Protein AF-A0A285CPP8-F1 (afdb_monomer_lite)

Radius of gyration: 17.93 Å; chains: 1; bounding box: 40×37×64 Å

pLDDT: mean 86.86, std 16.46, range [40.28, 98.25]

Sequence (135 aa):
MEEDVRELINNEVDRDDQKAIPIFYYVGHKFNDRVFVVVDMAEEKTLDVMVCDPLAIAPKTGEIVMGTLLPLGDELYFPIMDFYHFDFEAREELARYFHYYYDKYSKSSNVHETFIHVLSSMLQIERLAQRISKQ

Foldseek 3Di:
DVVVVVVVVVVVVPDDPPVQAKFKWAFAADPDQFWGWIAGLAPRDIAIEGEPDPPAGRDDHRWMWIFGWDDPDPRYIYGPDHIHTQDSQLSVVLSVCQVVLLVVAVVPDDPNRSRVSSVVVSVVSSVVSVVVVVD

Structure (mmCIF, N/CA/C/O backbone):
data_AF-A0A285CPP8-F1
#
_entry.id   AF-A0A285CPP8-F1
#
loop_
_atom_site.group_PDB
_atom_site.id
_atom_site.type_symbol
_atom_site.label_atom_id
_atom_site.label_alt_id
_atom_site.label_comp_id
_atom_site.label_asym_id
_atom_site.label_entity_id
_atom_site.label_seq_id
_atom_site.pdbx_PDB_ins_code
_a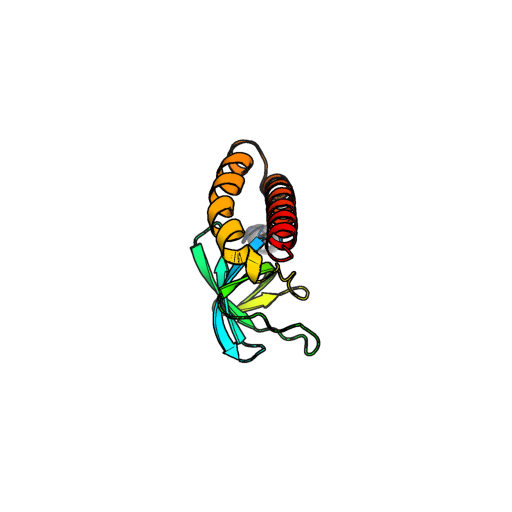tom_site.Cartn_x
_atom_site.Cartn_y
_ato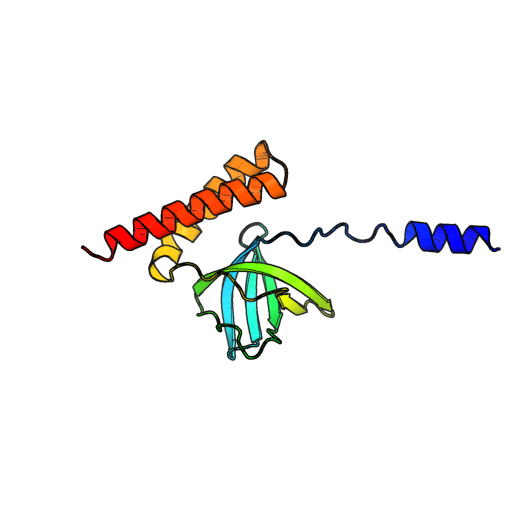m_site.Cartn_z
_atom_site.occupancy
_atom_site.B_iso_or_equiv
_atom_site.auth_seq_id
_atom_site.auth_comp_id
_atom_site.auth_asym_id
_atom_site.auth_atom_id
_atom_site.pdbx_PDB_model_num
ATOM 1 N N . MET A 1 1 ? 24.396 14.292 -39.582 1.00 55.38 1 MET A N 1
ATOM 2 C CA . MET A 1 1 ? 24.839 12.997 -39.017 1.00 55.38 1 MET A CA 1
ATOM 3 C C . MET A 1 1 ? 25.134 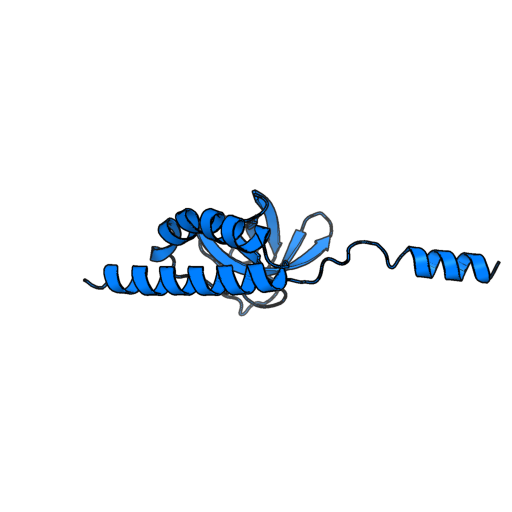13.070 -37.521 1.00 55.38 1 MET A C 1
ATOM 5 O O . MET A 1 1 ? 24.733 12.148 -36.835 1.00 55.38 1 MET A O 1
ATOM 9 N N . GLU A 1 2 ? 25.778 14.120 -36.984 1.00 53.62 2 GLU A N 1
ATOM 10 C CA . GLU A 1 2 ? 25.872 14.313 -35.514 1.00 53.62 2 GLU A CA 1
ATOM 11 C C . GLU A 1 2 ? 24.649 15.023 -34.898 1.00 53.62 2 GLU A C 1
ATOM 13 O O . GLU A 1 2 ? 24.369 14.835 -33.716 1.00 53.62 2 GLU A O 1
ATOM 18 N N . GLU A 1 3 ? 23.893 15.801 -35.683 1.00 53.34 3 GLU A N 1
ATO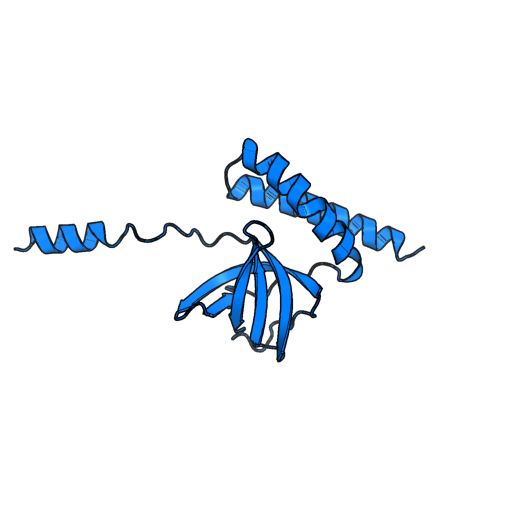M 19 C CA . GLU A 1 3 ? 22.649 16.441 -35.218 1.00 53.34 3 GLU A CA 1
ATOM 20 C C . GLU A 1 3 ? 21.510 15.431 -35.012 1.00 53.34 3 GLU A C 1
ATOM 22 O O . GLU A 1 3 ? 20.870 15.472 -33.966 1.00 53.34 3 GLU A O 1
ATOM 27 N N . ASP A 1 4 ? 21.352 14.441 -35.900 1.00 55.41 4 ASP A N 1
ATOM 28 C CA . ASP A 1 4 ? 20.319 13.395 -35.773 1.00 55.41 4 ASP A CA 1
ATOM 29 C C . ASP A 1 4 ? 20.501 12.520 -34.520 1.00 55.41 4 ASP A C 1
ATOM 31 O O . ASP A 1 4 ? 19.533 12.080 -33.906 1.00 55.41 4 ASP A O 1
ATOM 35 N N . VAL A 1 5 ? 21.750 12.279 -34.097 1.00 57.06 5 VAL A N 1
ATOM 36 C CA . VAL A 1 5 ? 22.047 11.493 -32.886 1.00 57.06 5 VAL A CA 1
ATOM 37 C C . VAL A 1 5 ? 21.725 12.296 -31.625 1.00 57.06 5 VAL A C 1
ATOM 39 O O . VAL A 1 5 ? 21.237 11.734 -30.650 1.00 57.06 5 VAL A O 1
ATOM 42 N N . ARG A 1 6 ? 21.943 13.617 -31.634 1.00 53.06 6 ARG A N 1
ATOM 43 C CA . ARG A 1 6 ? 21.563 14.493 -30.514 1.00 53.06 6 ARG A CA 1
ATOM 44 C C . ARG A 1 6 ? 20.052 14.680 -30.417 1.00 53.06 6 ARG A C 1
ATOM 46 O O . ARG A 1 6 ? 19.538 14.772 -29.308 1.00 53.06 6 ARG A O 1
ATOM 53 N N . GLU A 1 7 ? 19.349 14.694 -31.545 1.00 50.28 7 GLU A N 1
ATOM 54 C CA . GLU A 1 7 ? 17.887 14.752 -31.575 1.00 50.28 7 GLU A CA 1
ATOM 55 C C . GLU A 1 7 ? 17.260 13.430 -31.108 1.00 50.28 7 GLU A C 1
ATOM 57 O O . GLU A 1 7 ? 16.305 13.451 -30.341 1.00 50.28 7 GLU A O 1
ATOM 62 N N . LEU A 1 8 ? 17.849 12.277 -31.447 1.00 50.09 8 LEU A N 1
ATOM 63 C CA . LEU A 1 8 ? 17.436 10.973 -30.908 1.00 50.09 8 LEU A CA 1
ATOM 64 C C . LEU A 1 8 ? 17.716 10.838 -29.403 1.00 50.09 8 LEU A C 1
ATOM 66 O O . LEU A 1 8 ? 16.863 10.339 -28.677 1.00 50.09 8 LEU A O 1
ATOM 70 N N . ILE A 1 9 ? 18.858 11.336 -28.915 1.00 52.78 9 ILE A N 1
ATOM 71 C CA . ILE A 1 9 ? 19.171 11.340 -27.475 1.00 52.78 9 ILE A CA 1
ATOM 72 C C . ILE A 1 9 ? 18.224 12.275 -26.710 1.00 52.78 9 ILE A C 1
ATOM 74 O O . ILE A 1 9 ? 17.786 11.926 -25.621 1.00 52.78 9 ILE A O 1
ATOM 78 N N . ASN A 1 10 ? 17.862 13.431 -27.275 1.00 44.03 10 ASN A N 1
ATOM 79 C CA . ASN A 1 10 ? 16.925 14.358 -26.632 1.00 44.03 10 ASN A CA 1
ATOM 80 C C . ASN A 1 10 ? 15.457 13.905 -26.732 1.00 44.03 10 ASN A C 1
ATOM 82 O O . ASN A 1 10 ? 14.679 14.232 -25.843 1.00 44.03 10 ASN A O 1
ATOM 86 N N . ASN A 1 11 ? 15.088 13.124 -27.753 1.00 41.03 11 ASN A N 1
ATOM 87 C CA . ASN A 1 11 ? 13.739 12.567 -27.917 1.00 41.03 11 ASN A CA 1
ATOM 88 C C . ASN A 1 11 ? 13.535 11.218 -27.194 1.00 41.03 11 ASN A C 1
ATOM 90 O O . ASN A 1 11 ? 12.411 10.728 -27.130 1.00 41.03 11 ASN A O 1
ATOM 94 N N . GLU A 1 12 ? 14.586 10.606 -26.634 1.00 42.53 12 GLU A N 1
ATOM 95 C CA . GLU A 1 12 ? 14.459 9.451 -25.727 1.00 42.53 12 GLU A CA 1
ATOM 96 C C . GLU A 1 12 ? 14.316 9.842 -24.247 1.00 42.53 12 GLU A C 1
ATOM 98 O O . GLU A 1 12 ? 13.964 8.987 -23.431 1.00 42.53 12 GLU A O 1
ATOM 103 N N . VAL A 1 13 ? 14.515 11.121 -23.904 1.00 44.69 13 VAL A N 1
ATOM 104 C CA . VAL A 1 13 ? 14.235 11.688 -22.569 1.00 44.69 13 VAL A CA 1
ATOM 105 C C . VAL A 1 13 ? 12.809 12.259 -22.525 1.00 44.69 13 VAL A C 1
ATOM 107 O O . VAL A 1 13 ? 12.563 13.331 -21.988 1.00 44.69 13 VAL A O 1
ATOM 110 N N . ASP A 1 14 ? 11.864 11.539 -23.129 1.00 43.78 14 ASP A N 1
ATOM 111 C CA . ASP A 1 14 ? 10.422 11.785 -22.995 1.00 43.78 14 ASP A CA 1
ATOM 112 C C . ASP A 1 14 ? 9.654 10.450 -22.916 1.00 43.78 14 ASP A C 1
ATOM 114 O O . ASP A 1 14 ? 8.616 10.232 -23.538 1.00 43.78 14 ASP A O 1
ATOM 118 N N . ARG A 1 15 ? 10.226 9.491 -22.177 1.00 42.56 15 ARG A N 1
ATOM 119 C CA . ARG A 1 15 ? 9.543 8.261 -21.765 1.00 42.56 15 ARG A CA 1
ATOM 120 C C . ARG A 1 15 ? 9.361 8.307 -20.258 1.00 42.56 15 ARG A C 1
ATOM 122 O O . ARG A 1 15 ? 10.303 8.039 -19.520 1.00 42.56 15 ARG A O 1
ATOM 129 N N . ASP A 1 16 ? 8.145 8.654 -19.854 1.00 40.28 16 ASP A N 1
ATOM 130 C CA . ASP A 1 16 ? 7.642 8.597 -18.487 1.00 40.28 16 ASP A CA 1
ATOM 131 C C . ASP A 1 16 ? 8.435 9.425 -17.471 1.00 40.28 16 ASP A C 1
ATOM 133 O O . ASP A 1 16 ? 9.283 8.928 -16.731 1.00 40.28 16 ASP A O 1
ATOM 137 N N . ASP A 1 17 ? 8.017 10.680 -17.310 1.00 41.81 17 ASP A N 1
ATOM 138 C CA . ASP A 1 17 ? 8.177 11.445 -16.068 1.00 41.81 17 ASP A CA 1
ATOM 139 C C . ASP A 1 17 ? 7.315 10.799 -14.946 1.00 41.81 17 ASP A C 1
ATOM 141 O O . ASP A 1 17 ? 6.528 11.462 -14.268 1.00 41.81 17 ASP A O 1
ATOM 145 N N . GLN A 1 18 ? 7.434 9.473 -14.757 1.00 54.81 18 GLN A N 1
ATOM 146 C CA . GLN A 1 18 ? 7.005 8.740 -13.568 1.00 54.81 18 GLN A CA 1
ATOM 147 C C . GLN A 1 18 ? 7.903 9.216 -12.429 1.00 54.81 18 GLN A C 1
ATOM 149 O O . GLN A 1 18 ? 8.842 8.546 -11.993 1.00 54.81 18 GLN A O 1
ATOM 154 N N . LYS A 1 19 ? 7.640 10.434 -11.948 1.00 62.12 19 LYS A N 1
ATOM 155 C CA . LYS A 1 19 ? 8.183 10.888 -10.677 1.00 62.12 19 LYS A CA 1
ATOM 156 C C . LYS A 1 19 ? 7.822 9.816 -9.668 1.00 62.12 19 LYS A C 1
ATOM 158 O O . LYS A 1 19 ? 6.652 9.477 -9.520 1.00 62.12 19 LYS A O 1
ATOM 163 N N . ALA A 1 20 ? 8.846 9.273 -9.022 1.00 75.88 20 ALA A N 1
ATOM 164 C CA . ALA A 1 20 ? 8.731 8.211 -8.041 1.00 75.88 20 ALA A CA 1
ATOM 165 C C . ALA A 1 20 ? 7.971 8.742 -6.809 1.00 75.88 20 ALA A C 1
ATOM 167 O O . ALA A 1 20 ? 8.558 9.173 -5.816 1.00 75.88 20 ALA A O 1
ATOM 168 N N . ILE A 1 21 ? 6.647 8.798 -6.918 1.00 82.62 21 ILE A N 1
ATOM 169 C CA . ILE A 1 21 ? 5.734 9.322 -5.911 1.00 82.62 21 ILE A CA 1
ATOM 170 C C . ILE A 1 21 ? 5.251 8.136 -5.083 1.00 82.62 21 ILE A C 1
ATOM 172 O O . ILE A 1 21 ? 4.857 7.121 -5.660 1.00 82.62 21 ILE A O 1
ATOM 176 N N . PRO A 1 22 ? 5.283 8.225 -3.744 1.00 91.62 22 PRO A N 1
ATOM 177 C CA . PRO A 1 22 ? 4.699 7.178 -2.933 1.00 91.62 22 PRO A CA 1
ATOM 178 C C . PRO A 1 22 ? 3.194 7.109 -3.188 1.00 91.62 22 PRO A C 1
ATOM 180 O O . PRO A 1 22 ? 2.525 8.137 -3.280 1.00 91.62 22 PRO A O 1
ATOM 183 N N . ILE A 1 23 ? 2.659 5.901 -3.264 1.00 94.62 23 ILE A N 1
ATOM 184 C CA . ILE A 1 23 ? 1.221 5.662 -3.397 1.00 94.62 23 ILE A CA 1
ATOM 185 C C . ILE A 1 23 ? 0.777 4.616 -2.374 1.00 94.62 23 ILE A C 1
ATOM 187 O O . ILE A 1 23 ? 1.577 4.139 -1.561 1.00 94.62 23 ILE A O 1
ATOM 191 N N . PHE A 1 24 ? -0.518 4.319 -2.377 1.00 97.56 24 PHE A N 1
ATOM 192 C CA . PHE A 1 24 ? -1.158 3.414 -1.433 1.00 97.56 24 PHE A CA 1
ATOM 193 C C . PHE A 1 24 ? -1.492 2.110 -2.133 1.00 97.56 24 PHE A C 1
ATOM 195 O O . PHE A 1 24 ? -2.035 2.106 -3.238 1.00 97.56 24 PHE A O 1
ATOM 202 N N . TYR A 1 25 ? -1.193 1.016 -1.456 1.00 97.75 25 TYR A N 1
ATOM 203 C CA . TYR A 1 25 ? -1.321 -0.316 -1.996 1.00 97.75 25 TYR A CA 1
ATOM 204 C C . TYR A 1 25 ? -2.120 -1.202 -1.056 1.00 97.75 25 TYR A C 1
ATOM 206 O O . TYR A 1 25 ? -1.885 -1.213 0.151 1.00 97.75 25 TYR A O 1
ATOM 214 N N . TYR A 1 26 ? -3.005 -2.010 -1.623 1.00 98.06 26 TYR A N 1
ATOM 215 C CA . TYR A 1 26 ? -3.605 -3.146 -0.941 1.00 98.06 26 TYR A CA 1
ATOM 216 C C . TYR A 1 26 ? -2.796 -4.414 -1.234 1.00 98.06 26 TYR A C 1
ATOM 218 O O . TYR A 1 26 ? -2.525 -4.730 -2.391 1.00 98.06 26 TYR A O 1
ATOM 226 N N . VAL A 1 27 ? -2.414 -5.164 -0.204 1.00 97.81 27 VAL A N 1
ATOM 227 C CA . VAL A 1 27 ? -1.619 -6.392 -0.346 1.00 97.81 27 VAL A CA 1
ATOM 228 C C . VAL A 1 27 ? -2.558 -7.557 -0.649 1.00 97.81 27 VAL A C 1
ATOM 230 O O . VAL A 1 27 ? -3.185 -8.120 0.249 1.00 97.81 27 VAL A O 1
ATOM 233 N N . GLY A 1 28 ? -2.676 -7.920 -1.926 1.00 95.62 28 GLY A N 1
ATOM 234 C CA . GLY A 1 28 ? -3.681 -8.876 -2.397 1.00 95.62 28 GLY A CA 1
ATOM 235 C C . GLY A 1 28 ? -3.292 -10.339 -2.205 1.00 95.62 28 GLY A C 1
ATOM 236 O O . GLY A 1 28 ? -4.072 -11.131 -1.678 1.00 95.62 28 GLY A O 1
ATOM 237 N N . HIS A 1 29 ? -2.083 -10.715 -2.616 1.00 94.31 29 HIS A N 1
ATOM 238 C CA . HIS A 1 29 ? -1.601 -12.093 -2.522 1.00 94.31 29 HIS A CA 1
ATOM 239 C C . HIS A 1 29 ? -0.128 -12.125 -2.131 1.00 94.31 29 HIS A C 1
ATOM 241 O O . HIS A 1 29 ? 0.648 -11.282 -2.560 1.00 94.31 29 HIS A O 1
ATOM 247 N N . LYS A 1 30 ? 0.283 -13.126 -1.353 1.00 95.50 30 LYS A N 1
ATOM 248 C CA . LYS A 1 30 ? 1.667 -13.285 -0.902 1.00 95.50 30 LYS A CA 1
ATOM 249 C C . LYS A 1 30 ? 2.179 -14.666 -1.291 1.00 95.50 30 LYS A C 1
ATOM 251 O O . LYS A 1 30 ? 1.629 -15.667 -0.843 1.00 95.50 30 LYS A O 1
ATOM 256 N N . PHE A 1 31 ? 3.234 -14.721 -2.104 1.00 93.31 31 PHE A N 1
ATOM 257 C CA . PHE A 1 31 ? 3.895 -15.981 -2.460 1.00 93.31 31 PHE A CA 1
ATOM 258 C C . PHE A 1 31 ? 4.916 -16.384 -1.393 1.00 93.31 31 PHE A C 1
ATOM 260 O O . PHE A 1 31 ? 5.019 -17.554 -1.034 1.00 93.31 31 PHE A O 1
ATOM 267 N N . ASN A 1 32 ? 5.669 -15.407 -0.881 1.00 93.06 32 ASN A N 1
ATOM 268 C CA . ASN A 1 32 ? 6.558 -15.539 0.272 1.00 93.06 32 ASN A CA 1
ATOM 269 C C . ASN A 1 32 ? 6.819 -14.155 0.902 1.00 93.06 32 ASN A C 1
ATOM 271 O O . ASN A 1 32 ? 6.222 -13.161 0.501 1.00 93.06 32 ASN A O 1
ATOM 275 N N . ASP A 1 33 ? 7.708 -14.076 1.892 1.00 92.75 33 ASP A N 1
ATOM 276 C CA . ASP A 1 33 ? 8.019 -12.830 2.613 1.00 92.75 33 ASP A CA 1
ATOM 277 C C . ASP A 1 33 ? 8.623 -11.710 1.758 1.00 92.75 33 ASP A C 1
ATOM 279 O O . ASP A 1 33 ? 8.611 -10.557 2.173 1.00 92.75 33 ASP A O 1
ATOM 283 N N . ARG A 1 34 ? 9.121 -12.028 0.562 1.00 93.44 34 ARG A N 1
ATOM 284 C CA . ARG A 1 34 ? 9.785 -11.081 -0.339 1.00 93.44 34 ARG A CA 1
ATOM 285 C C . ARG A 1 34 ? 9.122 -10.952 -1.698 1.00 93.44 34 ARG A C 1
ATOM 287 O O . ARG A 1 34 ? 9.526 -10.087 -2.459 1.00 93.44 34 ARG A O 1
ATOM 294 N N . VAL A 1 35 ? 8.162 -11.812 -2.025 1.00 94.75 35 VAL A N 1
ATOM 295 C CA . VAL A 1 35 ? 7.481 -11.811 -3.322 1.00 94.75 35 VAL A CA 1
ATOM 296 C C . VAL A 1 35 ? 5.982 -11.851 -3.088 1.00 94.75 35 VAL A C 1
ATOM 298 O O . VAL A 1 35 ? 5.448 -12.815 -2.526 1.00 94.75 35 VAL A O 1
ATOM 301 N N . PHE A 1 36 ? 5.304 -10.791 -3.504 1.00 96.62 36 PHE A N 1
ATOM 302 C CA . PHE A 1 36 ? 3.876 -10.600 -3.288 1.00 96.62 36 PHE A CA 1
ATOM 303 C C . PHE A 1 36 ? 3.272 -9.693 -4.356 1.00 96.62 36 PHE A C 1
ATOM 305 O O . PHE A 1 36 ? 3.977 -9.019 -5.096 1.00 96.62 36 PHE A O 1
ATOM 312 N N . VAL A 1 37 ? 1.949 -9.707 -4.422 1.00 96.94 37 VAL A N 1
ATOM 313 C CA . VAL A 1 37 ? 1.130 -8.924 -5.336 1.00 96.94 37 VAL A CA 1
ATOM 314 C C . VAL A 1 37 ? 0.476 -7.806 -4.549 1.00 96.94 37 VAL A C 1
ATOM 316 O O . VAL A 1 37 ? -0.169 -8.055 -3.521 1.00 96.94 37 VAL A O 1
ATOM 319 N N . VAL A 1 38 ? 0.598 -6.590 -5.058 1.00 97.38 38 VAL A N 1
ATOM 320 C CA . VAL A 1 38 ? -0.125 -5.433 -4.541 1.00 97.38 38 VAL A CA 1
ATOM 321 C C . VAL A 1 38 ? -1.098 -4.887 -5.575 1.00 97.38 38 VAL A C 1
ATOM 323 O O . VAL A 1 38 ? -0.933 -5.096 -6.772 1.00 97.38 38 VAL A O 1
ATOM 326 N N . VAL A 1 39 ? -2.115 -4.177 -5.107 1.00 97.56 39 VAL A N 1
ATOM 327 C CA . VAL A 1 39 ? -3.051 -3.428 -5.943 1.00 97.56 39 VAL A CA 1
ATOM 328 C C . VAL A 1 39 ? -2.886 -1.954 -5.615 1.00 97.56 39 VAL A C 1
ATOM 330 O O . VAL A 1 39 ? -3.065 -1.567 -4.461 1.00 97.56 39 VAL A O 1
ATOM 333 N N . ASP A 1 40 ? -2.533 -1.147 -6.612 1.00 95.69 40 ASP A N 1
ATOM 334 C CA . ASP A 1 40 ? -2.615 0.310 -6.537 1.00 95.69 40 ASP A CA 1
ATOM 335 C C . ASP A 1 40 ? -4.059 0.697 -6.206 1.00 95.69 40 ASP A C 1
ATOM 337 O O . ASP A 1 40 ? -4.982 0.387 -6.955 1.00 95.69 40 ASP A O 1
ATOM 341 N N . MET A 1 41 ? -4.268 1.348 -5.065 1.00 96.56 41 MET A N 1
ATOM 342 C CA . MET A 1 41 ? -5.613 1.697 -4.617 1.00 96.56 41 MET A CA 1
ATOM 343 C C . MET A 1 41 ? -6.243 2.838 -5.422 1.00 96.56 41 MET A C 1
ATOM 345 O O . MET A 1 41 ? -7.460 2.982 -5.397 1.00 96.56 41 MET A O 1
ATOM 349 N N . ALA A 1 42 ? -5.455 3.676 -6.097 1.00 93.38 42 ALA A N 1
ATOM 350 C CA . ALA A 1 42 ? -5.973 4.765 -6.919 1.00 93.38 42 ALA A CA 1
ATOM 351 C C . ALA A 1 42 ? -6.370 4.284 -8.316 1.00 93.38 42 ALA A C 1
ATOM 353 O O . ALA A 1 42 ? -7.443 4.640 -8.799 1.00 93.38 42 ALA A O 1
ATOM 354 N N . GLU A 1 43 ? -5.517 3.477 -8.948 1.00 92.75 43 GLU A N 1
ATOM 355 C CA . GLU A 1 43 ? -5.713 3.031 -10.334 1.00 92.75 43 GLU A CA 1
ATOM 356 C C . GLU A 1 43 ? -6.283 1.612 -10.457 1.00 92.75 43 GLU A C 1
ATOM 358 O O . GLU A 1 43 ? -6.566 1.155 -11.562 1.00 92.75 43 GLU A O 1
ATOM 363 N N . GLU A 1 44 ? -6.424 0.893 -9.341 1.00 94.38 44 GLU A N 1
ATOM 364 C CA . GLU A 1 44 ? -6.822 -0.523 -9.289 1.00 94.38 44 GLU A CA 1
ATOM 365 C C . GLU A 1 44 ? -5.893 -1.447 -10.103 1.00 94.38 44 GLU A C 1
ATOM 367 O O . GLU A 1 44 ? -6.242 -2.572 -10.472 1.00 94.38 44 GLU A O 1
ATOM 372 N N . LYS A 1 45 ? -4.663 -0.989 -10.366 1.00 94.25 45 LYS A N 1
ATOM 373 C CA . LYS A 1 45 ? -3.653 -1.737 -11.110 1.00 94.25 45 LYS A CA 1
ATOM 374 C C . LYS A 1 45 ? -2.971 -2.755 -10.203 1.00 94.25 45 LYS A C 1
ATOM 376 O O . LYS A 1 45 ? -2.474 -2.423 -9.131 1.00 94.25 45 LYS A O 1
ATOM 381 N N . THR A 1 46 ? -2.907 -4.001 -10.657 1.00 96.19 46 THR A N 1
ATOM 382 C CA . THR A 1 46 ? -2.183 -5.072 -9.960 1.00 96.19 46 THR A CA 1
ATOM 383 C C . THR A 1 46 ? -0.704 -5.044 -10.339 1.00 96.19 46 THR A C 1
ATOM 385 O O . THR A 1 46 ? -0.387 -4.920 -11.520 1.00 96.19 46 THR A O 1
ATOM 388 N N . LEU A 1 47 ? 0.185 -5.149 -9.350 1.00 95.12 47 LEU A N 1
ATOM 389 C CA . LEU A 1 47 ? 1.637 -5.085 -9.517 1.00 95.12 47 LEU A CA 1
ATOM 390 C C . LEU A 1 47 ? 2.312 -6.238 -8.770 1.00 95.12 47 LEU A C 1
ATOM 392 O O . LEU A 1 47 ? 2.041 -6.463 -7.585 1.00 95.12 47 LEU A O 1
ATOM 396 N N . ASP A 1 48 ? 3.236 -6.916 -9.444 1.00 96.56 48 ASP A N 1
ATOM 397 C CA . ASP A 1 48 ? 4.115 -7.896 -8.815 1.00 96.56 48 ASP A CA 1
ATOM 398 C C . ASP A 1 48 ? 5.288 -7.181 -8.142 1.00 96.56 48 ASP A C 1
ATOM 400 O O . ASP A 1 48 ? 5.968 -6.351 -8.748 1.00 96.56 48 ASP A O 1
ATOM 404 N N . VAL A 1 49 ? 5.535 -7.499 -6.872 1.00 95.81 49 VAL A N 1
ATOM 405 C CA . VAL A 1 49 ? 6.550 -6.840 -6.048 1.00 95.81 49 VAL A CA 1
ATOM 406 C C . VAL A 1 49 ? 7.562 -7.851 -5.537 1.00 95.81 49 VAL A C 1
ATOM 408 O O . VAL A 1 49 ? 7.208 -8.866 -4.931 1.00 95.81 49 VAL A O 1
ATOM 411 N N . MET A 1 50 ? 8.839 -7.526 -5.733 1.00 95.00 50 MET A N 1
ATOM 412 C CA . MET A 1 50 ? 9.977 -8.218 -5.148 1.00 95.00 50 MET A CA 1
ATOM 413 C C . MET A 1 50 ? 10.745 -7.284 -4.208 1.00 95.00 50 MET A C 1
ATOM 415 O O . MET A 1 50 ? 11.240 -6.232 -4.604 1.00 95.00 50 MET A O 1
ATOM 419 N N . VAL A 1 51 ? 10.887 -7.697 -2.952 1.00 93.50 51 VAL A N 1
ATOM 420 C CA . VAL A 1 51 ? 11.640 -6.973 -1.927 1.00 93.50 51 VAL A CA 1
ATOM 421 C C . VAL A 1 51 ? 13.042 -7.559 -1.811 1.00 93.50 51 VAL A C 1
ATOM 423 O O . VAL A 1 51 ? 13.235 -8.708 -1.404 1.00 93.50 51 VAL A O 1
ATOM 426 N N . CYS A 1 52 ? 14.035 -6.755 -2.182 1.00 88.94 52 CYS A N 1
ATOM 427 C CA . CYS A 1 52 ? 15.442 -7.153 -2.162 1.00 88.94 52 CYS A CA 1
ATOM 428 C C . CYS A 1 52 ? 16.105 -6.945 -0.793 1.00 88.94 52 CYS A C 1
ATOM 430 O O . CYS A 1 52 ? 17.063 -7.650 -0.473 1.00 88.94 52 CYS A O 1
ATOM 432 N N . ASP A 1 53 ? 15.610 -5.996 0.008 1.00 89.19 53 ASP A N 1
ATOM 433 C CA . ASP A 1 53 ? 16.154 -5.704 1.334 1.00 89.19 53 ASP A CA 1
ATOM 434 C C . ASP A 1 53 ? 15.840 -6.856 2.311 1.00 89.19 53 ASP A C 1
ATOM 436 O O . ASP A 1 53 ? 14.669 -7.144 2.572 1.00 89.19 53 ASP A O 1
ATOM 440 N N . PRO A 1 54 ? 16.855 -7.548 2.864 1.00 87.31 54 PRO A N 1
ATOM 441 C CA . PRO A 1 54 ? 16.632 -8.632 3.812 1.00 87.31 54 PRO A CA 1
ATOM 442 C C . PRO A 1 54 ? 16.098 -8.173 5.176 1.00 87.31 54 PRO A C 1
ATOM 444 O O . PRO A 1 54 ? 15.665 -9.035 5.939 1.00 87.31 54 PRO A O 1
ATOM 447 N N . LEU A 1 55 ? 16.172 -6.877 5.497 1.00 90.81 55 LEU A N 1
ATOM 448 C CA . LEU A 1 55 ? 15.684 -6.295 6.749 1.00 90.81 55 LEU A CA 1
ATOM 449 C C . LEU A 1 55 ? 14.259 -5.739 6.641 1.00 90.81 55 LEU A C 1
ATOM 451 O O . LEU A 1 55 ? 13.691 -5.378 7.672 1.00 90.81 55 LEU A O 1
ATOM 455 N N . ALA A 1 56 ? 13.695 -5.683 5.432 1.00 91.69 56 ALA A N 1
ATOM 456 C CA . ALA A 1 56 ? 12.342 -5.196 5.212 1.00 91.69 56 ALA A CA 1
ATOM 457 C C . ALA A 1 56 ? 11.304 -6.068 5.925 1.00 91.69 56 ALA A C 1
ATOM 459 O O . ALA A 1 56 ? 11.411 -7.302 5.975 1.00 91.69 56 ALA A O 1
ATOM 460 N N . ILE A 1 57 ? 10.282 -5.417 6.469 1.00 93.56 57 ILE A N 1
ATOM 461 C CA . ILE A 1 57 ? 9.188 -6.093 7.149 1.00 93.56 57 ILE A CA 1
ATOM 462 C C . ILE A 1 57 ? 8.227 -6.624 6.088 1.00 93.56 57 ILE A C 1
ATOM 464 O O . ILE A 1 57 ? 7.647 -5.889 5.297 1.00 93.56 57 ILE A O 1
ATOM 468 N N . ALA A 1 58 ? 8.040 -7.941 6.064 1.00 91.56 58 ALA A N 1
ATOM 469 C CA . ALA A 1 58 ? 7.132 -8.541 5.102 1.00 91.56 58 ALA A CA 1
ATOM 470 C C . ALA A 1 58 ? 5.679 -8.135 5.408 1.00 91.56 58 ALA A C 1
ATOM 472 O O . ALA A 1 58 ? 5.215 -8.371 6.532 1.00 91.56 58 ALA A O 1
ATOM 473 N N . PRO A 1 59 ? 4.921 -7.620 4.423 1.00 95.12 59 PRO A N 1
ATOM 474 C CA . PRO A 1 59 ? 3.525 -7.293 4.641 1.00 95.12 59 PRO A CA 1
ATOM 475 C C . PRO A 1 59 ? 2.667 -8.541 4.868 1.00 95.12 59 PRO A C 1
ATOM 477 O O . PRO A 1 59 ? 3.050 -9.685 4.561 1.00 95.12 59 PRO A O 1
ATOM 480 N N . LYS A 1 60 ? 1.470 -8.309 5.402 1.00 95.75 60 LYS A N 1
ATOM 481 C CA . LYS A 1 60 ? 0.407 -9.302 5.564 1.00 95.75 60 LYS A CA 1
ATOM 482 C C . LYS A 1 60 ? -0.569 -9.217 4.396 1.00 95.75 60 LYS A C 1
ATOM 484 O O . LYS A 1 60 ? -0.916 -8.137 3.936 1.00 95.75 60 LYS A O 1
ATOM 489 N N . THR A 1 61 ? -1.091 -10.358 3.959 1.00 97.19 61 THR A N 1
ATOM 490 C CA . THR A 1 61 ? -2.223 -10.375 3.024 1.00 97.19 61 THR A CA 1
ATOM 491 C C . THR A 1 61 ? -3.414 -9.626 3.624 1.00 97.19 61 THR A C 1
ATOM 493 O O . THR A 1 61 ? -3.784 -9.866 4.773 1.00 97.19 61 THR A O 1
ATOM 496 N N . GLY A 1 62 ? -4.015 -8.734 2.842 1.00 96.88 62 GLY A N 1
ATOM 497 C CA . GLY A 1 62 ? -5.102 -7.853 3.257 1.00 96.88 62 GLY A CA 1
ATOM 498 C C . GLY A 1 62 ? -4.655 -6.537 3.897 1.00 96.88 62 GLY A C 1
ATOM 499 O O . GLY A 1 62 ? -5.506 -5.716 4.225 1.00 96.88 62 GLY A O 1
ATOM 500 N N . GLU A 1 63 ? -3.355 -6.329 4.099 1.00 97.56 63 GLU A N 1
ATOM 501 C CA . GLU A 1 63 ? -2.813 -5.084 4.639 1.00 97.56 63 GLU A CA 1
ATOM 502 C C . GLU A 1 63 ? -2.896 -3.939 3.624 1.00 97.56 63 GLU A C 1
ATOM 504 O O . GLU A 1 63 ? -2.857 -4.162 2.413 1.00 97.56 63 GLU A O 1
ATOM 509 N N . ILE A 1 64 ? -2.983 -2.709 4.130 1.00 98.25 64 ILE A N 1
ATOM 510 C CA . ILE A 1 64 ? -2.758 -1.505 3.333 1.00 98.25 64 ILE A CA 1
ATOM 511 C C . ILE A 1 64 ? -1.368 -0.985 3.671 1.00 98.25 64 ILE A C 1
ATOM 513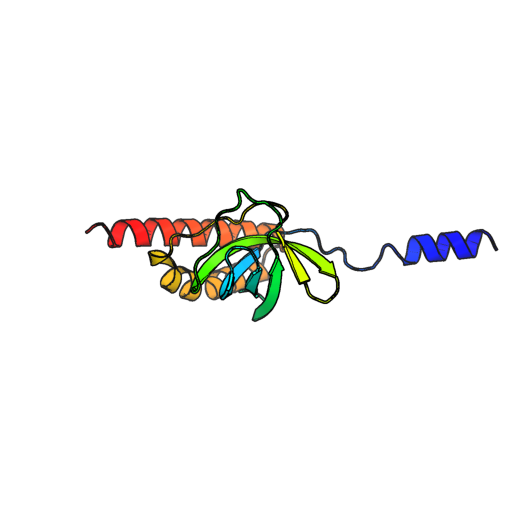 O O . ILE A 1 64 ? -1.040 -0.782 4.839 1.00 98.25 64 ILE A O 1
ATOM 517 N N . VAL A 1 65 ? -0.562 -0.759 2.643 1.00 97.81 65 VAL A N 1
ATOM 518 C CA . VAL A 1 65 ? 0.794 -0.234 2.772 1.00 97.81 65 VAL A CA 1
ATOM 519 C C . VAL A 1 65 ? 0.971 1.013 1.918 1.00 97.81 65 VAL A C 1
ATOM 521 O O . VAL A 1 65 ? 0.238 1.240 0.957 1.00 97.81 65 VAL A O 1
ATOM 524 N N . MET A 1 66 ? 1.951 1.840 2.261 1.00 96.75 66 MET A N 1
ATOM 525 C CA . MET A 1 66 ? 2.349 2.996 1.460 1.00 96.75 66 MET A CA 1
ATOM 526 C C . MET A 1 66 ? 3.829 2.903 1.126 1.00 96.75 66 MET A C 1
ATOM 528 O O . MET A 1 66 ? 4.652 2.580 1.980 1.00 96.75 66 MET A O 1
ATOM 532 N N . GLY A 1 67 ? 4.184 3.209 -0.116 1.00 95.31 67 GLY A N 1
ATOM 533 C CA . GLY A 1 67 ? 5.579 3.244 -0.530 1.00 95.31 67 GLY A CA 1
ATOM 534 C C . GLY A 1 67 ? 5.748 3.681 -1.971 1.00 95.31 67 GLY A C 1
ATOM 535 O O . GLY A 1 67 ? 4.778 3.908 -2.694 1.00 95.31 67 GLY A O 1
ATOM 536 N N . THR A 1 68 ? 7.002 3.785 -2.384 1.00 94.62 68 THR A N 1
ATOM 537 C CA . THR A 1 68 ? 7.366 4.085 -3.767 1.00 94.62 68 THR A CA 1
ATOM 538 C C . THR A 1 68 ? 7.942 2.834 -4.400 1.00 94.62 68 THR A C 1
ATOM 540 O O . THR A 1 68 ? 8.911 2.278 -3.882 1.00 94.62 68 THR A O 1
ATOM 543 N N . LEU A 1 69 ? 7.353 2.412 -5.515 1.00 93.19 69 LEU A N 1
ATOM 544 C CA . LEU A 1 69 ? 7.834 1.297 -6.317 1.00 93.19 69 LEU A CA 1
ATOM 545 C C . LEU A 1 69 ? 8.631 1.819 -7.514 1.00 93.19 69 LEU A C 1
ATOM 547 O O . LEU A 1 69 ? 8.278 2.836 -8.107 1.00 93.19 69 LEU A O 1
ATOM 551 N N . LEU A 1 70 ? 9.690 1.104 -7.874 1.00 91.25 70 LEU A N 1
ATOM 552 C CA . LEU A 1 70 ? 10.417 1.277 -9.124 1.00 91.25 70 LEU A CA 1
ATOM 553 C C . LEU A 1 70 ? 10.277 0.016 -9.978 1.00 91.25 70 LEU A C 1
ATOM 555 O O . LEU A 1 70 ? 10.262 -1.087 -9.428 1.00 91.25 70 LEU A O 1
ATOM 559 N N . PRO A 1 71 ? 10.192 0.149 -11.309 1.00 91.06 71 PRO A N 1
ATOM 560 C CA . PRO A 1 71 ? 10.182 -1.004 -12.196 1.00 91.06 71 PRO A CA 1
ATOM 561 C C . PRO A 1 71 ? 11.559 -1.690 -12.218 1.00 91.06 71 PRO A C 1
ATOM 563 O O . PRO A 1 71 ? 12.591 -1.031 -12.343 1.00 91.06 71 PRO A O 1
ATOM 566 N N . LEU A 1 72 ? 11.571 -3.023 -12.131 1.00 86.69 72 LEU A N 1
ATOM 567 C CA . LEU A 1 72 ? 12.723 -3.886 -12.440 1.00 86.69 72 LEU A CA 1
ATOM 568 C C . LEU A 1 72 ? 12.707 -4.395 -13.891 1.00 86.69 72 LEU A C 1
ATOM 570 O O . LEU A 1 72 ? 13.736 -4.865 -14.373 1.00 86.69 72 LEU A O 1
ATOM 574 N N . GLY A 1 73 ? 11.564 -4.295 -14.578 1.00 84.00 73 GLY A N 1
ATOM 575 C CA . GLY A 1 73 ? 11.312 -4.893 -15.896 1.00 84.00 73 GLY A CA 1
ATOM 576 C C . GLY A 1 73 ? 10.258 -6.001 -15.820 1.00 84.00 73 GLY A C 1
ATOM 577 O O . GLY A 1 73 ? 9.944 -6.459 -14.728 1.00 84.00 73 GLY A O 1
ATOM 578 N N . ASP A 1 74 ? 9.689 -6.400 -16.962 1.00 86.00 74 ASP A N 1
ATOM 579 C CA . ASP A 1 74 ? 8.667 -7.462 -17.066 1.00 86.00 74 ASP A CA 1
ATOM 580 C C . ASP A 1 74 ? 7.521 -7.342 -16.040 1.00 86.00 74 ASP A C 1
ATOM 582 O O . ASP A 1 74 ? 7.137 -8.317 -15.405 1.00 86.00 74 ASP A O 1
ATOM 586 N N . GLU A 1 75 ? 7.003 -6.121 -15.846 1.00 85.12 75 GLU A N 1
ATOM 587 C CA . GLU A 1 75 ? 5.926 -5.808 -14.884 1.00 85.12 75 GLU A CA 1
ATOM 588 C C . GLU A 1 75 ? 6.255 -6.120 -13.408 1.00 85.12 75 GLU A C 1
ATOM 590 O O . GLU A 1 75 ? 5.389 -6.015 -12.540 1.00 85.12 75 GLU A O 1
ATOM 595 N N . LEU A 1 76 ? 7.521 -6.422 -13.104 1.00 91.88 76 LEU A N 1
ATOM 596 C CA . LEU A 1 76 ? 8.032 -6.607 -11.755 1.00 91.88 76 LEU A CA 1
ATOM 597 C C . LEU A 1 76 ? 8.515 -5.276 -11.181 1.00 91.88 76 LEU A C 1
ATOM 599 O O . LEU A 1 76 ? 9.241 -4.517 -11.829 1.00 91.88 76 LEU A O 1
ATOM 603 N N . TYR A 1 77 ? 8.165 -5.024 -9.926 1.00 94.56 77 TYR A N 1
ATOM 604 C CA . TYR A 1 77 ? 8.512 -3.813 -9.202 1.00 94.56 77 TYR A CA 1
ATOM 605 C C . TYR A 1 77 ? 9.279 -4.129 -7.919 1.00 94.56 77 TYR A C 1
ATOM 607 O O . TYR A 1 77 ? 9.168 -5.213 -7.349 1.00 94.56 77 TYR A O 1
ATOM 615 N N . PHE A 1 78 ? 10.041 -3.156 -7.427 1.00 93.56 78 PHE A N 1
ATOM 616 C CA . PHE A 1 78 ? 10.680 -3.217 -6.116 1.00 93.56 78 PHE A CA 1
ATOM 617 C C . PHE A 1 78 ? 10.484 -1.907 -5.361 1.00 93.56 78 PHE A C 1
ATOM 619 O O . PHE A 1 78 ? 10.462 -0.840 -5.980 1.00 93.56 78 PHE A O 1
ATOM 626 N N . PRO A 1 79 ? 10.339 -1.946 -4.032 1.00 93.50 79 PRO A N 1
ATOM 627 C CA . PRO A 1 79 ? 10.196 -0.729 -3.259 1.00 93.50 79 PRO A CA 1
ATOM 628 C C . PRO A 1 79 ? 11.558 -0.041 -3.071 1.00 93.50 79 PRO A C 1
ATOM 630 O O . PRO A 1 79 ? 12.568 -0.701 -2.827 1.00 93.50 79 PRO A O 1
ATOM 633 N N . ILE A 1 80 ? 11.594 1.294 -3.188 1.00 90.38 80 ILE A N 1
ATOM 634 C CA . ILE A 1 80 ? 12.831 2.089 -3.005 1.00 90.38 80 ILE A CA 1
ATOM 635 C C . ILE A 1 80 ? 13.360 1.958 -1.571 1.00 90.38 80 ILE A C 1
ATOM 637 O O . ILE A 1 80 ? 14.567 1.904 -1.342 1.00 90.38 80 ILE A O 1
ATOM 641 N N . MET A 1 81 ? 12.441 1.934 -0.611 1.00 88.19 81 MET A N 1
ATOM 642 C CA . MET A 1 81 ? 12.674 1.695 0.812 1.00 88.19 81 MET A CA 1
ATOM 643 C C . MET A 1 81 ? 11.565 0.785 1.330 1.00 88.19 81 MET A C 1
ATOM 645 O O . MET A 1 81 ? 10.571 0.599 0.633 1.00 88.19 81 MET A O 1
ATOM 649 N N . ASP A 1 82 ? 11.699 0.269 2.550 1.00 91.00 82 ASP A N 1
ATOM 650 C CA . ASP A 1 82 ? 10.629 -0.511 3.174 1.00 91.00 82 ASP A CA 1
ATOM 651 C C . ASP A 1 82 ? 9.286 0.244 3.178 1.00 91.00 82 ASP A C 1
ATOM 653 O O . ASP A 1 82 ? 9.236 1.482 3.211 1.00 91.00 82 ASP A O 1
ATOM 657 N N . PHE A 1 83 ? 8.194 -0.511 3.118 1.00 95.25 83 PHE A N 1
ATOM 658 C CA . PHE A 1 83 ? 6.860 0.061 3.113 1.00 95.25 83 PHE A CA 1
ATOM 659 C C . PHE A 1 83 ? 6.521 0.674 4.475 1.00 95.25 83 PHE A C 1
ATOM 661 O O . PHE A 1 83 ? 6.936 0.203 5.532 1.00 95.25 83 PHE A O 1
ATOM 668 N N . TYR A 1 84 ? 5.693 1.716 4.467 1.00 96.31 84 TYR A N 1
ATOM 669 C CA . TYR A 1 84 ? 4.938 2.062 5.661 1.00 96.31 84 TYR A CA 1
ATOM 670 C C . TYR A 1 84 ? 3.746 1.117 5.778 1.00 96.31 84 TYR A C 1
ATOM 672 O O . TYR A 1 84 ? 2.903 1.055 4.881 1.00 96.31 84 TYR A O 1
ATOM 680 N N . HIS A 1 85 ? 3.682 0.417 6.901 1.00 97.31 85 HIS A N 1
ATOM 681 C CA . HIS A 1 85 ? 2.623 -0.518 7.244 1.00 97.31 85 HIS A CA 1
ATOM 682 C C . HIS A 1 85 ? 1.558 0.205 8.060 1.00 97.31 85 HIS A C 1
ATOM 684 O O . HIS A 1 85 ? 1.837 0.630 9.184 1.00 97.31 85 HIS A O 1
ATOM 690 N N . PHE A 1 86 ? 0.356 0.353 7.501 1.00 97.62 86 PHE A N 1
ATOM 691 C CA . PHE A 1 86 ? -0.773 0.817 8.299 1.00 97.62 86 PHE A CA 1
ATOM 692 C C . PHE A 1 86 ? -1.219 -0.279 9.263 1.00 97.62 86 PHE A C 1
ATOM 694 O O . PHE A 1 86 ? -1.073 -1.473 8.994 1.00 97.62 86 PHE A O 1
ATOM 701 N N . ASP A 1 87 ? -1.813 0.126 10.381 1.00 96.12 87 ASP A N 1
ATOM 702 C CA . ASP A 1 87 ? -2.405 -0.809 11.326 1.00 96.12 87 ASP A CA 1
ATOM 703 C C . ASP A 1 87 ? -3.410 -1.727 10.620 1.00 96.12 87 ASP A C 1
ATOM 705 O O . ASP A 1 87 ? -4.387 -1.281 10.007 1.00 96.12 87 ASP A O 1
ATOM 709 N N . PHE A 1 88 ? -3.173 -3.033 10.728 1.00 95.31 88 PHE A N 1
ATOM 710 C CA . PHE A 1 88 ? -3.995 -4.045 10.083 1.00 95.31 88 PHE A CA 1
ATOM 711 C C . PHE A 1 88 ? -5.458 -3.963 10.527 1.00 95.31 88 PHE A C 1
ATOM 713 O O . PHE A 1 88 ? -6.350 -4.298 9.747 1.00 95.31 88 PHE A O 1
ATOM 720 N N . GLU A 1 89 ? -5.730 -3.523 11.758 1.00 94.62 89 GLU A N 1
ATOM 721 C CA . GLU A 1 89 ? -7.098 -3.351 12.255 1.00 94.62 89 GLU A CA 1
ATOM 722 C C . GLU A 1 89 ? -7.835 -2.196 11.569 1.00 94.62 89 GLU A C 1
ATOM 724 O O . GLU A 1 89 ? -9.045 -2.280 11.400 1.00 94.62 89 GLU A O 1
ATOM 729 N N . ALA A 1 90 ? -7.120 -1.171 11.099 1.00 96.19 90 ALA A N 1
ATOM 730 C CA . ALA A 1 90 ? -7.702 -0.003 10.436 1.00 96.19 90 ALA A CA 1
ATOM 731 C C . ALA A 1 90 ? -7.976 -0.214 8.936 1.00 96.19 90 ALA A C 1
ATOM 733 O O . ALA A 1 90 ? -8.492 0.684 8.267 1.00 96.19 90 ALA A O 1
ATOM 734 N N . ARG A 1 91 ? -7.597 -1.371 8.373 1.00 95.19 91 ARG A N 1
ATOM 735 C CA . ARG A 1 91 ? -7.603 -1.619 6.919 1.00 95.19 91 ARG A CA 1
ATOM 736 C C . ARG A 1 91 ? -8.974 -1.405 6.268 1.00 95.19 91 ARG A C 1
ATOM 738 O O . ARG A 1 91 ? -9.045 -0.927 5.140 1.00 95.19 91 ARG A O 1
ATOM 745 N N . GLU A 1 92 ? -10.062 -1.750 6.956 1.00 95.19 92 GLU A N 1
ATOM 746 C CA . GLU A 1 92 ? -11.416 -1.673 6.394 1.00 95.19 92 GLU A CA 1
ATOM 747 C C . GLU A 1 92 ? -11.893 -0.221 6.300 1.00 95.19 92 GLU A C 1
ATOM 749 O O . GLU A 1 92 ? -12.450 0.193 5.281 1.00 95.19 92 GLU A O 1
ATOM 754 N N . GLU A 1 93 ? -11.632 0.578 7.333 1.00 95.69 93 GLU A N 1
ATOM 755 C CA . GLU A 1 93 ? -11.907 2.009 7.355 1.00 95.69 93 GLU A CA 1
ATOM 756 C C . GLU A 1 93 ? -11.034 2.753 6.344 1.00 95.69 93 GLU A C 1
ATOM 758 O O . GLU A 1 93 ? -11.544 3.586 5.594 1.00 95.69 93 GLU A O 1
ATOM 763 N N . LEU A 1 94 ? -9.738 2.436 6.288 1.00 97.06 94 LEU A N 1
ATOM 764 C CA . LEU A 1 94 ? -8.808 3.013 5.319 1.00 97.06 94 LEU A CA 1
ATOM 765 C C . LEU A 1 94 ? -9.284 2.750 3.885 1.00 97.06 94 LEU A C 1
ATOM 767 O O . LEU A 1 94 ? -9.477 3.705 3.132 1.00 97.06 94 LEU A O 1
ATOM 771 N N . ALA A 1 95 ? -9.576 1.492 3.531 1.00 95.44 95 ALA A N 1
ATOM 772 C CA . ALA A 1 95 ? -10.096 1.131 2.210 1.00 95.44 95 ALA A CA 1
ATOM 773 C C . ALA A 1 95 ? -11.406 1.861 1.883 1.00 95.44 95 ALA A C 1
ATOM 775 O O . ALA A 1 95 ? -11.566 2.403 0.790 1.00 95.44 95 ALA A O 1
ATOM 776 N N . ARG A 1 96 ? -12.332 1.935 2.847 1.00 94.75 96 ARG A N 1
ATOM 777 C CA . ARG A 1 96 ? -13.633 2.594 2.665 1.00 94.75 96 ARG A CA 1
ATOM 778 C C . ARG A 1 96 ? -13.500 4.079 2.339 1.00 94.75 96 ARG A C 1
ATOM 780 O O . ARG A 1 96 ? -14.266 4.594 1.528 1.00 94.75 96 ARG A O 1
ATOM 787 N N . TYR A 1 97 ? -12.583 4.779 3.001 1.00 96.56 97 TYR A N 1
ATOM 788 C CA . TYR A 1 97 ? -12.458 6.230 2.867 1.00 96.56 97 TYR A CA 1
ATOM 789 C C . TYR A 1 97 ? -11.395 6.673 1.864 1.00 96.56 97 TYR A C 1
ATOM 791 O O . TYR A 1 97 ? -11.394 7.848 1.490 1.00 96.56 97 TYR A O 1
ATOM 799 N N . PHE A 1 98 ? -10.521 5.772 1.413 1.00 97.44 98 PHE A N 1
ATOM 800 C CA . PHE A 1 98 ? -9.447 6.090 0.479 1.00 97.44 98 PHE A CA 1
ATOM 801 C C . PHE A 1 98 ? -9.965 6.811 -0.771 1.00 97.44 98 PHE A C 1
ATOM 803 O O . PHE A 1 98 ? -9.611 7.970 -0.985 1.00 97.44 98 PHE A O 1
ATOM 810 N N . HIS A 1 99 ? -10.866 6.179 -1.534 1.00 95.44 99 HIS A N 1
ATOM 811 C CA . HIS A 1 99 ? -11.388 6.755 -2.779 1.00 95.44 99 HIS A CA 1
ATOM 812 C C . HIS A 1 99 ? -12.113 8.081 -2.544 1.00 95.44 99 HIS A C 1
ATOM 814 O O . HIS A 1 99 ? -11.950 9.018 -3.316 1.00 95.44 99 HIS A O 1
ATOM 820 N N . TYR A 1 100 ? -12.840 8.216 -1.429 1.00 96.44 100 TYR A N 1
ATOM 821 C CA . TYR A 1 100 ? -13.488 9.480 -1.078 1.00 96.44 100 TYR A CA 1
ATOM 822 C C . TYR A 1 100 ? -12.476 10.625 -0.927 1.00 96.44 100 TYR A C 1
ATOM 824 O O . TYR A 1 100 ? -12.681 11.710 -1.475 1.00 96.44 100 TYR A O 1
ATOM 832 N N . TYR A 1 101 ? -11.387 10.409 -0.184 1.00 96.81 101 TYR A N 1
ATOM 833 C CA . TYR A 1 101 ? -10.364 11.439 -0.013 1.00 96.81 101 TYR A CA 1
ATOM 834 C C . TYR A 1 101 ? -9.561 11.659 -1.293 1.00 96.81 101 TYR A C 1
ATOM 836 O O . TYR A 1 101 ? -9.297 12.809 -1.643 1.00 96.81 101 TYR A O 1
ATOM 844 N N . TYR A 1 102 ? -9.221 10.590 -2.010 1.00 95.88 102 TYR A N 1
ATOM 845 C CA . TYR A 1 102 ? -8.508 10.679 -3.277 1.00 95.88 102 TYR A CA 1
ATOM 846 C C . TYR A 1 102 ? -9.299 11.502 -4.303 1.00 95.88 102 TYR A C 1
ATOM 848 O O . TYR A 1 102 ? -8.787 12.497 -4.815 1.00 95.88 102 TYR A O 1
ATOM 856 N N . ASP A 1 103 ? -10.580 11.196 -4.516 1.00 95.19 103 ASP A N 1
ATOM 857 C CA . ASP A 1 103 ? -11.471 11.937 -5.419 1.00 95.19 103 ASP A CA 1
ATOM 858 C C . ASP A 1 103 ? -11.679 13.387 -4.986 1.00 95.19 103 ASP A C 1
ATOM 860 O O . ASP A 1 103 ? -11.855 14.284 -5.814 1.00 95.19 103 ASP A O 1
ATOM 864 N N . LYS A 1 104 ? -11.720 13.634 -3.675 1.00 95.88 104 LYS A N 1
ATOM 865 C CA . LYS A 1 104 ? -11.891 14.981 -3.135 1.00 95.88 104 LYS A CA 1
ATOM 866 C C . LYS A 1 104 ? -10.686 15.862 -3.456 1.00 95.88 104 LYS A C 1
ATOM 868 O O . LYS A 1 104 ? -10.884 17.011 -3.842 1.00 95.88 104 LYS A O 1
ATOM 873 N N . TYR A 1 105 ? -9.472 15.351 -3.259 1.00 95.81 105 TYR A N 1
ATOM 874 C CA . TYR A 1 105 ? -8.248 16.144 -3.381 1.00 95.81 105 TYR A CA 1
ATOM 875 C C . TYR A 1 105 ? -7.690 16.173 -4.809 1.00 95.81 105 TYR A C 1
ATOM 877 O O . TYR A 1 105 ? -7.246 17.231 -5.249 1.00 95.81 105 TYR A O 1
ATOM 885 N N . SER A 1 106 ? -7.823 15.089 -5.579 1.00 93.50 106 SER A N 1
ATOM 886 C CA . SER A 1 106 ? -7.358 15.019 -6.978 1.00 93.50 106 SER A CA 1
ATOM 887 C C . SER A 1 106 ? -8.016 16.048 -7.904 1.00 93.50 106 SER A C 1
ATOM 889 O O . SER A 1 106 ? -7.420 16.467 -8.891 1.00 93.50 106 SER A O 1
ATOM 891 N N . LYS A 1 107 ? -9.230 16.514 -7.583 1.00 92.94 107 LYS A N 1
ATOM 892 C CA . LYS A 1 107 ? -9.964 17.511 -8.387 1.00 92.94 107 LYS A CA 1
ATOM 893 C C . LYS A 1 107 ? -9.389 18.925 -8.320 1.00 92.94 107 LYS A C 1
ATOM 895 O O . LYS A 1 107 ? -9.679 19.728 -9.202 1.00 92.94 107 LYS A O 1
ATOM 900 N N . SER A 1 108 ? -8.653 19.259 -7.262 1.00 88.38 108 SER A N 1
ATOM 901 C CA . SER A 1 108 ? -8.206 20.634 -6.990 1.00 88.38 108 SER A CA 1
ATOM 902 C C . SER A 1 108 ? -6.701 20.778 -6.792 1.00 88.38 108 SER A C 1
ATOM 904 O O . SER A 1 108 ? -6.225 21.899 -6.634 1.00 88.38 108 SER A O 1
ATOM 906 N N . SER A 1 109 ? -5.969 19.667 -6.766 1.00 91.12 109 SER A N 1
ATOM 907 C CA . SER A 1 109 ? -4.566 19.611 -6.365 1.00 91.12 109 SER A CA 1
ATOM 908 C C . SER A 1 109 ? -3.740 18.821 -7.372 1.00 91.12 109 SER A C 1
ATOM 910 O O . SER A 1 109 ? -4.255 17.970 -8.093 1.00 91.12 109 SER A O 1
ATOM 912 N N . ASN A 1 110 ? -2.432 19.076 -7.410 1.00 92.12 110 ASN A N 1
ATOM 913 C CA . ASN A 1 110 ? -1.520 18.212 -8.164 1.00 92.12 110 ASN A CA 1
ATOM 914 C C . ASN A 1 110 ? -1.327 16.856 -7.450 1.00 92.12 110 ASN A C 1
ATOM 916 O O . ASN A 1 110 ? -1.765 16.666 -6.313 1.00 92.12 110 ASN A O 1
ATOM 920 N N . VAL A 1 111 ? -0.653 15.907 -8.106 1.00 89.62 111 VAL A N 1
ATOM 921 C CA . VAL A 1 111 ? -0.448 14.546 -7.579 1.00 89.62 111 VAL A CA 1
ATOM 922 C C . VAL A 1 111 ? 0.270 14.521 -6.219 1.00 89.62 111 VAL A C 1
ATOM 924 O O . VAL A 1 111 ? -0.131 13.772 -5.331 1.00 89.62 111 VAL A O 1
ATOM 927 N N . HIS A 1 112 ? 1.268 15.383 -6.001 1.00 91.00 112 HIS A N 1
ATOM 928 C CA . HIS A 1 112 ? 2.008 15.437 -4.738 1.00 91.00 112 HIS A CA 1
ATOM 929 C C . HIS A 1 112 ? 1.143 15.990 -3.602 1.00 91.00 112 HIS A C 1
ATOM 931 O O . HIS A 1 112 ? 1.107 15.426 -2.511 1.00 91.00 112 HIS A O 1
ATOM 937 N N . GLU A 1 113 ? 0.420 17.079 -3.853 1.00 93.44 113 GLU A N 1
ATOM 938 C CA . GLU A 1 113 ? -0.516 17.658 -2.885 1.00 93.44 113 GLU A CA 1
ATOM 939 C C . GLU A 1 113 ? -1.653 16.688 -2.551 1.00 93.44 113 GLU A C 1
ATOM 941 O O . GLU A 1 113 ? -1.999 16.515 -1.381 1.00 93.44 113 GLU A O 1
ATOM 946 N N . THR A 1 114 ? -2.186 16.004 -3.566 1.00 94.31 114 THR A N 1
ATOM 947 C CA . THR A 1 114 ? -3.200 14.957 -3.399 1.00 94.31 114 THR A CA 1
ATOM 948 C C . THR A 1 114 ? -2.675 13.854 -2.490 1.00 94.31 114 THR A C 1
ATOM 950 O O . THR A 1 114 ? -3.327 13.526 -1.499 1.00 94.31 114 THR A O 1
ATOM 953 N N . PHE A 1 115 ? -1.467 13.346 -2.756 1.00 94.50 115 PHE A N 1
ATOM 954 C CA . PHE A 1 115 ? -0.823 12.344 -1.912 1.00 94.50 115 PHE A CA 1
ATOM 955 C C . PHE A 1 115 ? -0.702 12.809 -0.455 1.00 94.50 115 PHE A C 1
ATOM 957 O O . PHE A 1 115 ? -1.112 12.085 0.450 1.00 94.50 115 PHE A O 1
ATOM 964 N N . ILE A 1 116 ? -0.211 14.028 -0.207 1.00 95.81 116 ILE A N 1
ATOM 965 C CA . ILE A 1 116 ? -0.047 14.556 1.157 1.00 95.81 116 ILE A CA 1
ATOM 966 C C . ILE A 1 116 ? -1.393 14.675 1.887 1.00 95.81 116 ILE A C 1
ATOM 968 O O . ILE A 1 116 ? -1.497 14.314 3.064 1.00 95.81 116 ILE A O 1
ATOM 972 N N . HIS A 1 117 ? -2.440 15.150 1.211 1.00 96.69 117 HIS A N 1
ATOM 973 C CA . HIS A 1 117 ? -3.772 15.260 1.805 1.00 96.69 117 HIS A CA 1
ATOM 974 C C . HIS A 1 117 ? -4.412 13.899 2.099 1.00 96.69 117 HIS A C 1
ATOM 976 O O . HIS A 1 117 ? -5.009 13.715 3.169 1.00 96.69 117 HIS A O 1
ATOM 982 N N . VAL A 1 118 ? -4.264 12.937 1.188 1.00 97.12 118 VAL A N 1
ATOM 983 C CA . VAL A 1 118 ? -4.736 11.564 1.390 1.00 97.12 118 VAL A CA 1
ATOM 984 C C . VAL A 1 118 ? -3.962 10.904 2.529 1.00 97.12 118 VAL A C 1
ATOM 986 O O . VAL A 1 118 ? -4.591 10.407 3.459 1.00 97.12 118 VAL A O 1
ATOM 989 N N . LEU A 1 119 ? -2.628 10.998 2.549 1.00 97.50 119 LEU A N 1
ATOM 990 C CA . LEU A 1 119 ? -1.785 10.476 3.632 1.00 97.50 119 LEU A CA 1
ATOM 991 C C . LEU A 1 119 ? -2.200 11.039 4.991 1.00 97.50 119 LEU A C 1
ATOM 993 O O . LEU A 1 119 ? -2.380 10.289 5.949 1.00 97.50 119 LEU A O 1
ATOM 997 N N . SER A 1 120 ? -2.414 12.355 5.073 1.00 97.81 120 SER A N 1
ATOM 998 C CA . SER A 1 120 ? -2.879 12.999 6.303 1.00 97.81 120 SER A CA 1
ATOM 999 C C . SER A 1 120 ? -4.221 12.436 6.780 1.00 97.81 120 SER A C 1
ATOM 1001 O O . SER A 1 120 ? -4.406 12.217 7.977 1.00 97.81 120 SER A O 1
ATOM 1003 N N . SER A 1 121 ? -5.142 12.163 5.853 1.00 97.81 121 SER A N 1
ATOM 1004 C CA . SER A 1 121 ? -6.462 11.601 6.158 1.00 97.81 121 SER A CA 1
ATOM 1005 C C . SER A 1 121 ? -6.373 10.134 6.596 1.00 97.81 121 SER A C 1
ATOM 1007 O O . SER A 1 121 ? -6.989 9.755 7.591 1.00 97.81 121 SER A O 1
ATOM 1009 N N . MET A 1 122 ? -5.555 9.324 5.918 1.00 97.75 122 MET A N 1
ATOM 1010 C CA . MET A 1 122 ? -5.328 7.914 6.258 1.00 97.75 122 MET A CA 1
ATOM 1011 C C . MET A 1 122 ? -4.706 7.763 7.654 1.00 97.75 122 MET A C 1
ATOM 1013 O O . MET A 1 122 ? -5.210 7.005 8.478 1.00 97.75 122 MET A O 1
ATOM 1017 N N . LEU A 1 123 ? -3.694 8.572 7.986 1.00 97.69 123 LEU A N 1
ATOM 1018 C CA . LEU A 1 123 ? -3.091 8.581 9.326 1.00 97.69 123 LEU A CA 1
ATOM 1019 C C . LEU A 1 123 ? -4.085 9.000 10.424 1.00 97.69 123 LEU A C 1
ATOM 1021 O O . LEU A 1 123 ? -3.977 8.565 11.571 1.00 97.69 123 LEU A O 1
ATOM 1025 N N . GLN A 1 124 ? -5.058 9.862 10.114 1.00 97.12 124 GLN A N 1
ATOM 1026 C CA . GLN A 1 124 ? -6.114 10.213 11.070 1.00 97.12 124 GLN A CA 1
ATOM 1027 C C . GLN A 1 124 ? -7.088 9.054 11.291 1.00 97.12 124 GLN A C 1
ATOM 1029 O O . GLN A 1 124 ? -7.464 8.803 12.436 1.00 97.12 124 GLN A O 1
ATOM 1034 N N . ILE A 1 125 ? -7.465 8.341 10.227 1.00 96.00 125 ILE A N 1
ATOM 1035 C CA . ILE A 1 125 ? -8.326 7.156 10.313 1.00 96.00 125 ILE A CA 1
ATOM 1036 C C . ILE A 1 125 ? -7.659 6.066 11.147 1.00 96.00 125 ILE A C 1
ATOM 1038 O O . ILE A 1 125 ? -8.273 5.577 12.092 1.00 96.00 125 ILE A O 1
ATOM 1042 N N . GLU A 1 126 ? -6.396 5.746 10.863 1.00 96.38 126 GLU A N 1
ATOM 1043 C CA . GLU A 1 126 ? -5.626 4.755 11.619 1.00 96.38 126 GLU A CA 1
ATOM 1044 C C . GLU A 1 126 ? -5.618 5.079 13.121 1.00 96.38 126 GLU A C 1
ATOM 1046 O O . GLU A 1 126 ? -5.961 4.245 13.961 1.00 96.38 126 GLU A O 1
ATOM 1051 N N . ARG A 1 127 ? -5.324 6.337 13.473 1.00 95.50 127 ARG A N 1
ATOM 1052 C CA . ARG A 1 127 ? -5.338 6.796 14.871 1.00 95.50 127 ARG A CA 1
ATOM 1053 C C . ARG A 1 127 ? -6.709 6.679 15.533 1.00 95.50 127 ARG A C 1
ATOM 1055 O O . ARG A 1 127 ? -6.771 6.493 16.748 1.00 95.50 127 ARG A O 1
ATOM 1062 N N . LEU A 1 128 ? -7.800 6.863 14.788 1.00 93.12 128 LEU A N 1
ATOM 1063 C CA . LEU A 1 128 ? -9.157 6.713 15.317 1.00 93.12 128 LEU A CA 1
ATOM 1064 C C . LEU A 1 128 ? -9.508 5.239 15.525 1.00 93.12 128 LEU A C 1
ATOM 1066 O O . LEU A 1 128 ? -10.011 4.903 16.595 1.00 93.12 128 LEU A O 1
ATOM 1070 N N . ALA A 1 129 ? -9.178 4.368 14.569 1.00 90.00 129 ALA A N 1
ATOM 1071 C CA . ALA A 1 129 ? -9.382 2.925 14.684 1.00 90.00 129 ALA A CA 1
ATOM 1072 C C . ALA A 1 129 ? -8.657 2.357 15.917 1.00 90.00 129 ALA A C 1
ATOM 1074 O O . ALA A 1 129 ? -9.279 1.729 16.770 1.00 90.00 129 ALA A O 1
ATOM 1075 N N . GLN A 1 130 ? -7.388 2.727 16.120 1.00 86.44 130 GLN A N 1
ATOM 1076 C CA . GLN A 1 130 ? -6.597 2.316 17.289 1.00 86.44 130 GLN A CA 1
ATOM 1077 C C . GLN A 1 130 ? -7.171 2.760 18.642 1.00 86.44 130 GLN A C 1
ATOM 1079 O O . GLN A 1 130 ? -6.872 2.157 19.676 1.00 86.44 130 GLN A O 1
ATOM 1084 N N . ARG A 1 131 ? -7.945 3.853 18.681 1.00 84.75 131 ARG A N 1
ATOM 1085 C CA . ARG A 1 131 ? -8.622 4.301 19.909 1.00 84.75 131 ARG A CA 1
ATO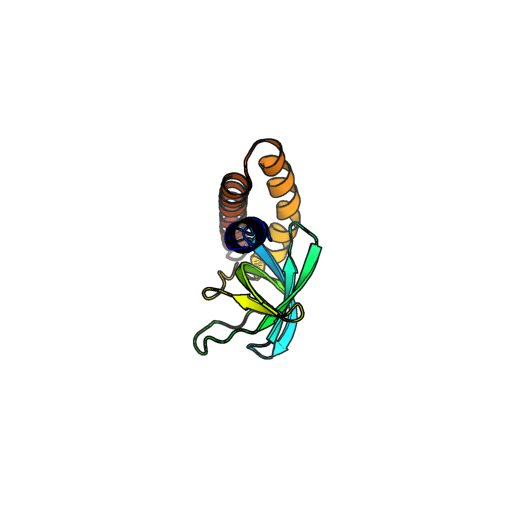M 1086 C C . ARG A 1 131 ? -9.862 3.469 20.207 1.00 84.75 131 ARG A C 1
ATOM 1088 O O . ARG A 1 131 ? -10.172 3.291 21.380 1.00 84.75 131 ARG A O 1
ATOM 1095 N N . ILE A 1 132 ? -10.546 2.990 19.171 1.00 77.44 132 ILE A N 1
ATOM 1096 C CA . ILE A 1 132 ? -11.757 2.174 19.290 1.00 77.44 132 ILE A CA 1
ATOM 1097 C C . ILE A 1 132 ? -11.386 0.747 19.705 1.00 77.44 132 ILE A C 1
ATOM 1099 O O . ILE A 1 132 ? -11.982 0.234 20.642 1.00 77.44 132 ILE A O 1
ATOM 1103 N N . SER A 1 133 ? -10.345 0.150 19.114 1.00 71.69 133 SER A N 1
ATOM 1104 C CA . SER A 1 133 ? -9.893 -1.210 19.459 1.00 71.69 133 SER A CA 1
ATOM 1105 C C . SER A 1 133 ? -9.372 -1.378 20.895 1.00 71.69 133 SER A C 1
ATOM 1107 O O . SER A 1 133 ? -9.190 -2.498 21.362 1.00 71.69 133 SER A O 1
ATOM 1109 N N . LYS A 1 134 ? -9.077 -0.279 21.604 1.00 64.62 134 LYS A N 1
ATOM 1110 C CA . LYS A 1 134 ? -8.558 -0.293 22.986 1.00 64.62 134 LYS A CA 1
ATOM 1111 C C . LYS A 1 134 ? -9.642 -0.125 24.061 1.00 64.62 134 LYS A C 1
ATOM 1113 O O . LYS A 1 134 ? -9.285 -0.012 25.235 1.00 64.62 134 LYS A O 1
ATOM 1118 N N . GLN A 1 135 ? -10.919 -0.062 23.679 1.00 53.25 135 GLN A N 1
ATOM 1119 C CA . GLN A 1 135 ? -12.074 -0.030 24.589 1.00 53.25 135 GLN A CA 1
ATOM 1120 C C . GLN A 1 135 ? -12.750 -1.395 24.651 1.00 53.25 135 GLN A C 1
ATOM 1122 O O . GLN A 1 135 ? -13.173 -1.759 25.771 1.00 53.25 135 GLN A O 1
#

Organism: NCBI:txid1448271

Secondary structure (DSSP, 8-state):
-HHHHHHHHHHSS-S-------EEEEEEEESSSSEEEEEETTT--EEEEE---TTSPPPPTT-EEEE-EEEEETTEEEESSPPEE--GGGHHHHHHHHHHHHHHHHTTS-HHHHHHHHHHHHHHHHHHHHHHTT-